Protein AF-A0A560W6C4-F1 (afdb_monomer_lite)

Structure (mmCIF, N/CA/C/O backbone):
data_AF-A0A560W6C4-F1
#
_entry.id   AF-A0A560W6C4-F1
#
loop_
_atom_site.group_PDB
_atom_site.id
_atom_site.type_symbol
_atom_site.label_atom_id
_atom_site.label_alt_id
_atom_site.label_comp_id
_atom_site.label_asym_id
_atom_site.label_entity_id
_atom_site.label_seq_id
_atom_site.pdbx_PDB_ins_code
_atom_site.Cartn_x
_atom_site.Cartn_y
_atom_site.Cartn_z
_atom_site.occupancy
_atom_site.B_iso_or_equiv
_atom_site.auth_seq_id
_atom_site.auth_comp_id
_atom_site.auth_asym_id
_atom_site.auth_atom_id
_atom_site.pdbx_PDB_model_num
ATOM 1 N N . MET A 1 1 ? 6.160 4.749 -17.575 1.00 45.62 1 MET A N 1
ATOM 2 C CA . MET A 1 1 ? 5.485 5.264 -16.365 1.00 45.62 1 MET A CA 1
ATOM 3 C C . MET A 1 1 ? 6.527 5.402 -15.266 1.00 45.62 1 MET A C 1
ATOM 5 O O . MET A 1 1 ? 7.299 4.459 -15.118 1.00 45.62 1 MET A O 1
ATOM 9 N N . PRO A 1 2 ? 6.632 6.543 -14.562 1.00 54.19 2 PRO A N 1
ATOM 10 C CA . PRO A 1 2 ? 7.484 6.626 -13.378 1.00 54.19 2 PRO A CA 1
ATOM 11 C C . PRO A 1 2 ? 6.978 5.629 -12.325 1.00 54.19 2 PRO A C 1
ATOM 13 O O . PRO A 1 2 ? 5.770 5.440 -12.186 1.00 54.19 2 PRO A O 1
ATOM 16 N N . ALA A 1 3 ? 7.896 4.946 -11.641 1.00 59.34 3 ALA A N 1
ATOM 17 C CA . ALA A 1 3 ? 7.547 4.000 -10.586 1.00 59.34 3 ALA A CA 1
ATOM 18 C C . ALA A 1 3 ? 6.774 4.721 -9.464 1.00 59.34 3 ALA A C 1
ATOM 20 O O . ALA A 1 3 ? 7.078 5.889 -9.200 1.00 59.34 3 ALA A O 1
ATOM 21 N N . PRO A 1 4 ? 5.811 4.060 -8.791 1.00 62.75 4 PRO A N 1
ATOM 22 C CA . PRO A 1 4 ? 5.125 4.670 -7.660 1.00 62.75 4 PRO A CA 1
ATOM 23 C C . PRO A 1 4 ? 6.171 5.042 -6.603 1.00 62.75 4 PRO A C 1
ATOM 25 O O . PRO A 1 4 ? 7.071 4.253 -6.308 1.00 62.75 4 PRO A O 1
ATOM 28 N N . ASP A 1 5 ? 6.071 6.249 -6.059 1.00 62.84 5 ASP A N 1
ATOM 29 C CA . ASP A 1 5 ? 7.026 6.913 -5.161 1.00 62.84 5 ASP A CA 1
ATOM 30 C C . ASP A 1 5 ? 7.435 6.082 -3.926 1.00 62.84 5 ASP A C 1
ATOM 32 O O . ASP A 1 5 ? 8.513 6.289 -3.364 1.00 62.84 5 ASP A O 1
ATOM 36 N N . GLY A 1 6 ? 6.634 5.082 -3.547 1.00 71.94 6 GLY A N 1
ATOM 37 C CA . GLY A 1 6 ? 6.976 4.109 -2.508 1.00 71.94 6 GLY A CA 1
ATOM 38 C C . GLY A 1 6 ? 8.035 3.068 -2.906 1.00 71.94 6 GLY A C 1
ATOM 39 O O . GLY A 1 6 ? 8.802 2.627 -2.051 1.00 71.94 6 GLY A O 1
ATOM 40 N N . TRP A 1 7 ? 8.133 2.686 -4.184 1.00 80.56 7 TRP A N 1
ATOM 41 C CA . TRP A 1 7 ? 8.975 1.563 -4.637 1.00 80.56 7 TRP A CA 1
ATOM 42 C C . TRP A 1 7 ? 10.447 1.936 -4.785 1.00 80.56 7 TRP A C 1
ATOM 44 O O . TRP A 1 7 ? 11.313 1.090 -4.584 1.00 80.56 7 TRP A O 1
ATOM 54 N N . THR A 1 8 ? 10.750 3.201 -5.074 1.00 72.19 8 THR A N 1
ATOM 55 C CA . THR A 1 8 ? 12.130 3.703 -5.222 1.00 72.19 8 THR A CA 1
ATOM 56 C C . THR A 1 8 ? 12.912 3.704 -3.905 1.00 72.19 8 THR A C 1
ATOM 58 O O . THR A 1 8 ? 14.140 3.734 -3.912 1.00 72.19 8 THR A O 1
ATOM 61 N N . LYS A 1 9 ? 12.215 3.632 -2.762 1.00 79.81 9 LYS A N 1
ATOM 62 C CA . LYS A 1 9 ? 12.822 3.488 -1.429 1.00 79.81 9 LYS A CA 1
ATOM 63 C C . LYS A 1 9 ? 13.211 2.037 -1.131 1.00 79.81 9 LYS A C 1
ATOM 65 O O . LYS A 1 9 ? 14.191 1.803 -0.434 1.00 79.81 9 LYS A O 1
ATOM 70 N N . THR A 1 10 ? 12.442 1.077 -1.643 1.00 80.94 10 THR A N 1
ATOM 71 C CA . THR A 1 10 ? 12.682 -0.364 -1.457 1.00 80.94 10 THR A CA 1
ATOM 72 C C . THR A 1 10 ? 13.640 -0.916 -2.513 1.00 80.94 10 THR A C 1
ATOM 74 O O . THR A 1 10 ? 14.501 -1.732 -2.195 1.00 80.94 10 THR A O 1
ATOM 77 N N . PHE A 1 11 ? 13.526 -0.444 -3.756 1.00 83.00 11 PHE A N 1
ATOM 78 C CA . PHE A 1 11 ? 14.371 -0.824 -4.885 1.00 83.00 11 PHE A CA 1
ATOM 79 C C . PHE A 1 11 ? 15.215 0.375 -5.313 1.00 83.00 11 PHE A C 1
ATOM 81 O O . PHE A 1 11 ? 14.749 1.265 -6.023 1.00 83.00 11 PHE A O 1
ATOM 88 N N . THR A 1 12 ? 16.465 0.388 -4.855 1.00 82.75 12 THR A N 1
ATOM 89 C CA . THR A 1 12 ? 17.415 1.487 -5.078 1.00 82.75 12 THR A CA 1
ATOM 90 C C . THR A 1 12 ? 17.965 1.527 -6.502 1.00 82.75 12 THR A C 1
ATOM 92 O O . 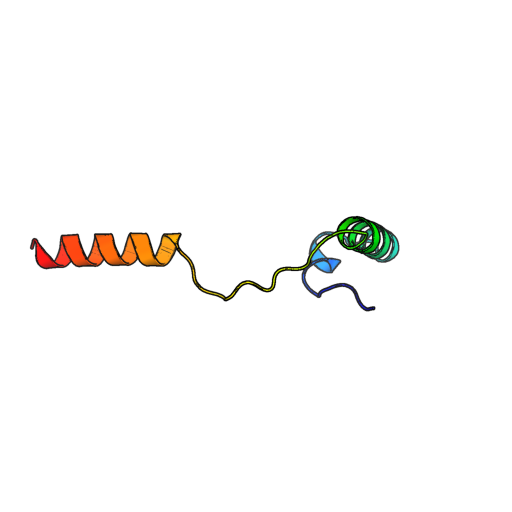THR A 1 12 ? 18.343 2.598 -6.970 1.00 82.75 12 THR A O 1
ATOM 95 N N . ASP A 1 13 ? 17.988 0.388 -7.204 1.00 89.06 13 ASP A N 1
ATOM 96 C CA . ASP A 1 13 ? 18.312 0.344 -8.629 1.00 89.06 13 ASP A CA 1
ATOM 97 C C . ASP A 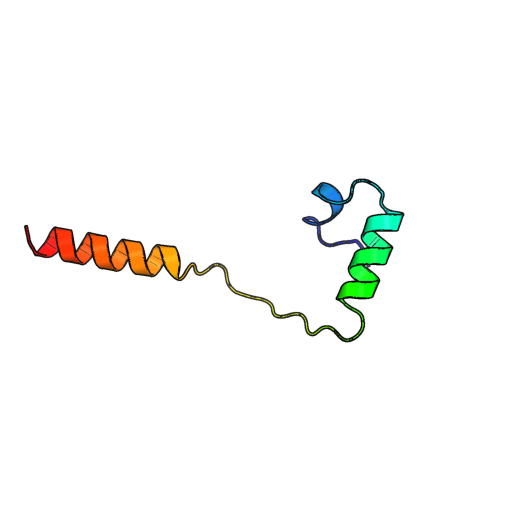1 13 ? 17.062 0.647 -9.485 1.00 89.06 13 ASP A C 1
ATOM 99 O O . ASP A 1 13 ? 16.066 -0.087 -9.413 1.00 89.06 13 ASP A O 1
ATOM 103 N N . PRO A 1 14 ? 17.092 1.695 -10.334 1.00 85.25 14 PRO A N 1
ATOM 104 C CA . PRO A 1 14 ? 15.935 2.095 -11.132 1.00 85.25 14 PRO A CA 1
ATOM 105 C C . PRO A 1 14 ? 15.478 1.047 -12.152 1.00 85.25 14 PRO A C 1
ATOM 107 O O . PRO A 1 14 ? 14.286 0.964 -12.456 1.00 85.25 14 PRO A O 1
ATOM 110 N N . ARG A 1 15 ? 16.404 0.247 -12.699 1.00 89.00 15 ARG A N 1
ATOM 111 C CA . ARG A 1 15 ? 16.080 -0.770 -13.712 1.00 89.00 15 ARG A CA 1
ATOM 112 C C . ARG A 1 15 ? 15.432 -1.991 -13.067 1.00 89.00 15 ARG A C 1
ATOM 114 O O . ARG A 1 15 ? 14.466 -2.522 -13.609 1.00 89.00 15 ARG A O 1
ATOM 121 N N . LEU A 1 16 ? 15.911 -2.384 -11.889 1.00 88.44 16 LEU A N 1
ATOM 122 C CA . LEU A 1 16 ? 15.332 -3.436 -11.063 1.00 88.44 16 LEU A CA 1
ATOM 123 C C . LEU A 1 16 ? 13.919 -3.068 -10.602 1.00 88.44 16 LEU A C 1
ATOM 125 O O . LEU A 1 16 ? 13.008 -3.882 -10.731 1.00 88.44 16 LEU A O 1
ATOM 129 N N . CYS A 1 17 ? 13.722 -1.833 -10.126 1.00 89.75 17 CYS A N 1
ATOM 130 C CA . CYS A 1 17 ? 12.404 -1.326 -9.740 1.00 89.75 17 CYS A CA 1
ATOM 131 C C . CYS A 1 17 ? 11.407 -1.431 -10.906 1.00 89.75 17 CYS A C 1
ATOM 133 O O . CYS A 1 17 ? 10.329 -2.004 -10.754 1.00 89.75 17 CYS A O 1
ATOM 135 N N . ALA A 1 18 ? 11.804 -0.961 -12.094 1.00 88.12 18 ALA A N 1
ATOM 136 C CA . ALA A 1 18 ? 10.967 -1.025 -13.288 1.00 88.12 18 ALA A CA 1
ATOM 137 C C . ALA A 1 18 ? 10.618 -2.469 -13.690 1.00 88.12 18 ALA A C 1
ATOM 139 O O . ALA A 1 18 ? 9.455 -2.751 -13.964 1.00 88.12 18 ALA A O 1
ATOM 140 N N . ALA A 1 19 ? 11.588 -3.389 -13.675 1.00 91.69 19 ALA A N 1
ATOM 141 C CA . ALA A 1 19 ? 11.361 -4.790 -14.037 1.00 91.69 19 ALA A CA 1
ATOM 142 C C . ALA A 1 19 ? 10.409 -5.513 -13.066 1.00 91.69 19 ALA A C 1
ATOM 144 O O . ALA A 1 19 ? 9.571 -6.311 -13.486 1.00 91.69 19 ALA A O 1
ATOM 145 N N . ILE A 1 20 ? 10.516 -5.228 -11.765 1.00 89.81 20 ILE A N 1
ATOM 146 C CA . ILE A 1 20 ? 9.645 -5.828 -10.746 1.00 89.81 20 ILE A CA 1
ATOM 147 C C . ILE A 1 20 ? 8.224 -5.271 -10.856 1.00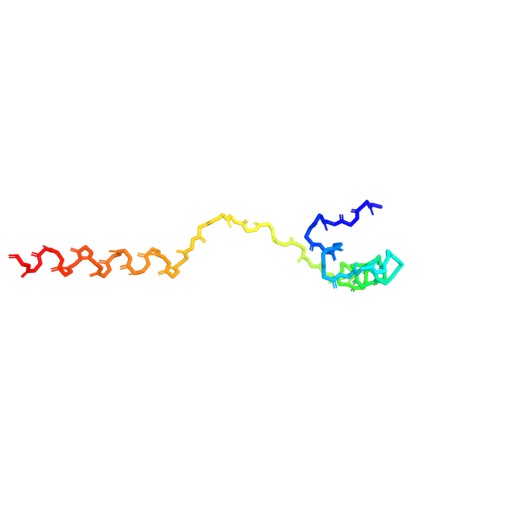 89.81 20 ILE A C 1
ATOM 149 O O . ILE A 1 20 ? 7.269 -6.047 -10.857 1.00 89.81 20 ILE A O 1
ATOM 153 N N . VAL A 1 21 ? 8.075 -3.947 -10.982 1.00 88.69 21 VAL A N 1
ATOM 154 C CA . VAL A 1 21 ? 6.760 -3.305 -11.147 1.00 88.69 21 VAL A CA 1
ATOM 155 C C . VAL A 1 21 ? 6.072 -3.803 -12.420 1.00 88.69 21 VAL A C 1
ATOM 157 O O . VAL A 1 21 ? 4.889 -4.140 -12.374 1.00 88.69 21 VAL A O 1
ATOM 160 N N . ASP A 1 22 ? 6.801 -3.921 -13.531 1.00 90.69 22 ASP A N 1
ATOM 161 C CA . ASP A 1 22 ? 6.282 -4.486 -14.782 1.00 90.69 22 ASP A CA 1
ATOM 162 C C . ASP A 1 22 ? 5.752 -5.912 -14.575 1.00 90.69 22 ASP A C 1
ATOM 164 O O . ASP A 1 22 ? 4.602 -6.207 -14.893 1.00 90.69 22 ASP A O 1
ATOM 168 N N . ARG A 1 23 ? 6.527 -6.784 -13.917 1.00 91.88 23 ARG A N 1
ATOM 169 C CA . ARG A 1 23 ? 6.100 -8.168 -13.683 1.00 91.88 23 ARG A CA 1
ATOM 170 C C . ARG A 1 23 ? 4.896 -8.292 -12.744 1.00 91.88 23 ARG A C 1
ATOM 172 O O . ARG A 1 23 ? 4.078 -9.184 -12.953 1.00 91.88 23 ARG A O 1
ATOM 179 N N . LEU A 1 24 ? 4.798 -7.449 -11.714 1.00 90.94 24 LEU A N 1
ATOM 180 C CA . LEU A 1 24 ? 3.671 -7.449 -10.769 1.00 90.94 24 LEU A CA 1
ATOM 181 C C . LEU A 1 24 ? 2.386 -6.887 -11.387 1.00 90.94 24 LEU A C 1
ATOM 183 O O . LEU A 1 24 ? 1.291 -7.309 -11.020 1.00 90.94 24 LEU A O 1
ATOM 187 N N . THR A 1 25 ? 2.519 -5.928 -12.305 1.00 90.50 25 THR A N 1
ATOM 188 C CA . THR A 1 25 ? 1.379 -5.322 -13.008 1.00 90.50 25 THR A CA 1
ATOM 189 C C . THR A 1 25 ? 0.948 -6.139 -14.222 1.00 90.50 25 THR A C 1
ATOM 191 O O . THR A 1 25 ? -0.223 -6.101 -14.601 1.00 90.50 25 THR A O 1
ATOM 194 N N . PHE A 1 26 ? 1.842 -6.946 -14.797 1.00 93.75 26 PHE A N 1
ATOM 195 C CA . PHE A 1 26 ? 1.500 -7.878 -15.861 1.00 93.75 26 PHE A CA 1
ATOM 196 C C . PHE A 1 26 ? 0.467 -8.908 -15.381 1.00 93.75 26 PHE A C 1
ATOM 198 O O . PHE A 1 26 ? 0.758 -9.768 -14.550 1.00 93.75 26 PHE A O 1
ATOM 205 N N . ASN A 1 27 ? -0.747 -8.834 -15.935 1.00 92.94 27 ASN A N 1
ATOM 206 C CA . ASN A 1 27 ? -1.893 -9.673 -15.566 1.00 92.94 27 ASN A CA 1
ATOM 207 C C . ASN A 1 27 ? -2.340 -9.537 -14.090 1.00 92.94 27 ASN A C 1
ATOM 209 O O . ASN A 1 27 ? -3.060 -10.394 -13.578 1.00 92.94 27 ASN A O 1
ATOM 213 N N . GLY A 1 28 ? -1.917 -8.470 -13.406 1.00 89.88 28 GLY A N 1
ATOM 214 C CA . GLY A 1 28 ? -2.377 -8.110 -12.069 1.00 89.88 28 GLY A CA 1
ATOM 215 C C . GLY A 1 28 ? -3.518 -7.094 -12.133 1.00 89.88 28 GLY A C 1
ATOM 216 O O . GLY A 1 28 ? -3.530 -6.210 -12.986 1.00 89.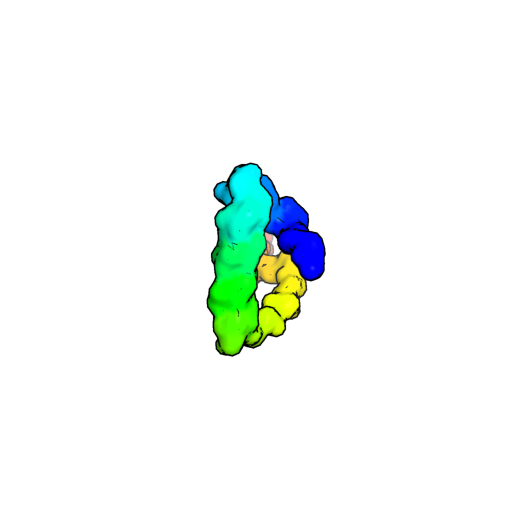88 28 GLY A O 1
ATOM 217 N N . THR A 1 29 ? -4.480 -7.190 -11.216 1.00 92.50 29 THR A N 1
ATOM 218 C CA . THR A 1 29 ? -5.503 -6.151 -11.028 1.00 92.50 29 THR A CA 1
ATOM 219 C C . THR A 1 29 ? -5.073 -5.226 -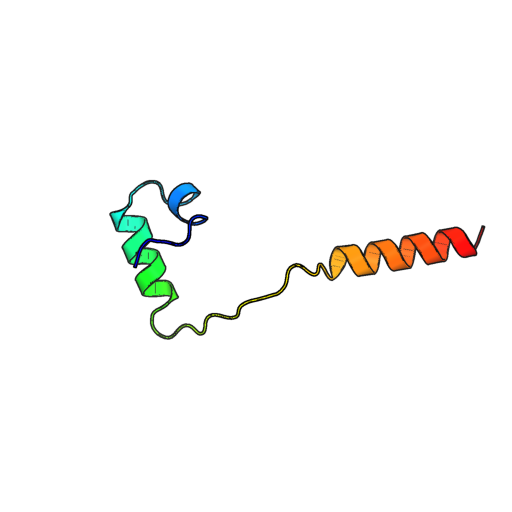9.898 1.00 92.50 29 THR A C 1
ATOM 221 O O . THR A 1 29 ? -4.858 -5.677 -8.774 1.00 92.50 29 THR A O 1
ATOM 224 N N . ILE A 1 30 ? -4.952 -3.931 -10.189 1.00 91.44 30 ILE A N 1
ATOM 225 C CA . ILE A 1 30 ? -4.662 -2.910 -9.177 1.00 91.44 30 ILE A CA 1
ATOM 226 C C . ILE A 1 30 ? -5.968 -2.559 -8.463 1.00 91.44 30 ILE A C 1
ATOM 228 O O . ILE A 1 30 ? -6.955 -2.213 -9.108 1.00 91.44 30 ILE A O 1
ATOM 232 N N . ILE A 1 31 ? -5.964 -2.652 -7.133 1.00 92.06 31 ILE A N 1
ATOM 233 C CA . ILE A 1 31 ? -7.090 -2.267 -6.278 1.00 92.06 31 ILE A CA 1
ATOM 234 C C . ILE A 1 31 ? -6.654 -1.055 -5.462 1.00 92.06 31 ILE A C 1
ATOM 236 O O . ILE A 1 31 ? -5.762 -1.158 -4.621 1.00 92.06 31 ILE A O 1
ATOM 240 N N . GLU A 1 32 ? -7.288 0.087 -5.701 1.00 90.56 32 GLU A N 1
ATOM 241 C CA . GLU A 1 32 ? -7.072 1.290 -4.902 1.00 90.56 32 GLU A CA 1
ATOM 242 C C . GLU A 1 32 ? -7.880 1.185 -3.607 1.00 90.56 32 GLU A C 1
ATOM 244 O O . GLU A 1 32 ? -9.107 1.286 -3.597 1.00 90.56 32 GLU A O 1
ATOM 249 N N . THR A 1 33 ? -7.194 0.926 -2.497 1.00 90.38 33 THR A N 1
ATOM 250 C CA . THR A 1 33 ? -7.821 0.891 -1.174 1.00 90.38 33 THR A CA 1
ATOM 251 C C . THR A 1 33 ? -7.861 2.288 -0.562 1.00 90.38 33 THR A C 1
ATOM 253 O O . THR A 1 33 ? -6.946 3.085 -0.761 1.00 90.38 33 THR A O 1
ATOM 256 N N . GLY A 1 34 ? -8.887 2.570 0.244 1.00 91.50 34 GLY A N 1
ATOM 257 C CA . GLY A 1 34 ? -8.929 3.779 1.068 1.00 91.50 34 GLY A CA 1
ATOM 258 C C . GLY A 1 34 ? -7.885 3.773 2.192 1.00 91.50 34 GLY A C 1
ATOM 259 O O . GLY A 1 34 ? -7.070 2.861 2.322 1.00 91.50 34 GLY A O 1
ATOM 260 N N . THR A 1 35 ? -7.936 4.789 3.047 1.00 93.62 35 THR A N 1
ATOM 261 C CA . THR A 1 35 ? -7.027 4.952 4.197 1.00 93.62 35 THR A CA 1
ATOM 262 C C . THR A 1 35 ? -7.577 4.359 5.496 1.00 93.62 35 THR A C 1
ATOM 264 O O . THR A 1 35 ? -6.963 4.503 6.555 1.00 93.62 35 THR A O 1
ATOM 267 N N . ASP A 1 36 ? -8.737 3.706 5.430 1.00 92.56 36 ASP A N 1
ATOM 268 C CA . ASP A 1 36 ? -9.423 3.200 6.609 1.00 92.56 36 ASP A CA 1
ATOM 269 C C . ASP A 1 36 ? -8.729 1.953 7.170 1.00 92.56 36 ASP A C 1
ATOM 271 O O . ASP A 1 36 ? -8.346 1.033 6.443 1.00 92.56 36 ASP A O 1
ATOM 275 N N . SER A 1 37 ? -8.549 1.926 8.490 1.00 92.88 37 SER A N 1
ATOM 276 C CA . SER A 1 37 ? -7.847 0.848 9.178 1.00 92.88 37 SER A CA 1
ATOM 277 C C . SER A 1 37 ? -8.826 0.048 10.020 1.00 92.88 37 SER A C 1
ATOM 279 O O . SER A 1 37 ? -9.215 0.461 11.114 1.00 92.88 37 SER A O 1
ATOM 281 N N . TYR A 1 38 ? -9.139 -1.162 9.548 1.00 93.25 38 TYR A N 1
ATOM 282 C CA . TYR A 1 38 ? -9.997 -2.107 10.265 1.00 93.25 38 TYR A CA 1
ATOM 283 C C . TYR A 1 38 ? -9.520 -2.351 11.704 1.00 93.25 38 TYR A C 1
ATOM 285 O O . TYR A 1 38 ? -10.302 -2.331 12.655 1.00 93.25 38 TYR A O 1
ATOM 293 N N . ARG A 1 39 ? -8.206 -2.544 11.880 1.00 93.56 39 ARG A N 1
ATOM 294 C CA . ARG A 1 39 ? -7.611 -2.789 13.201 1.00 93.56 39 ARG A CA 1
ATOM 295 C C . ARG A 1 39 ? -7.809 -1.594 14.125 1.00 93.56 39 ARG A C 1
ATOM 297 O O . ARG A 1 39 ? -8.172 -1.791 15.280 1.00 93.56 39 ARG A O 1
ATOM 304 N N . LEU A 1 40 ? -7.596 -0.377 13.623 1.00 93.50 40 LEU A N 1
ATOM 305 C CA . LEU A 1 40 ? -7.772 0.839 14.412 1.00 93.50 40 LEU A CA 1
ATOM 306 C C . LEU A 1 40 ? -9.236 1.019 14.830 1.00 93.50 40 LEU A C 1
ATOM 308 O O . LEU A 1 40 ? -9.500 1.251 16.010 1.00 93.50 40 LEU A O 1
ATOM 312 N N . ALA A 1 41 ? -10.176 0.850 13.897 1.00 93.00 41 ALA A N 1
ATOM 313 C CA . ALA A 1 41 ? -11.608 0.918 14.182 1.00 93.00 41 ALA A CA 1
ATOM 314 C C . ALA A 1 41 ? -12.017 -0.094 15.267 1.00 93.00 41 ALA A C 1
ATOM 316 O O . ALA A 1 41 ? -12.654 0.272 16.254 1.00 93.00 41 ALA A O 1
ATOM 317 N N . SER A 1 42 ? -11.554 -1.343 15.149 1.00 93.69 42 SER A N 1
ATOM 318 C CA . SER A 1 42 ? -11.809 -2.393 16.142 1.00 93.69 42 SER A CA 1
ATOM 319 C C . SER A 1 42 ? -11.223 -2.063 17.523 1.00 93.69 42 SER A C 1
ATOM 321 O O . SER A 1 42 ? -11.894 -2.250 18.539 1.00 93.69 42 SER A O 1
ATOM 323 N N . THR A 1 43 ? -9.998 -1.524 17.586 1.00 95.56 43 THR A N 1
ATOM 324 C CA . THR A 1 43 ? -9.399 -1.108 18.867 1.00 95.56 43 THR A CA 1
ATOM 325 C C . THR A 1 43 ? -10.141 0.055 19.516 1.00 95.56 43 THR A C 1
ATOM 327 O O . THR A 1 43 ? -10.315 0.049 20.732 1.00 95.56 43 THR A O 1
ATOM 330 N N . ARG A 1 44 ? -10.610 1.028 18.722 1.00 93.75 44 ARG A N 1
ATOM 331 C CA . ARG A 1 44 ? -11.378 2.173 19.226 1.00 93.75 44 ARG A CA 1
ATOM 332 C C . ARG A 1 44 ? -12.717 1.727 19.796 1.00 93.75 44 ARG A C 1
ATOM 334 O O . ARG A 1 44 ? -13.020 2.082 20.926 1.00 93.75 44 ARG A O 1
ATOM 341 N N . ALA A 1 45 ? -13.440 0.867 19.080 1.00 92.81 45 ALA A N 1
ATOM 342 C CA . ALA A 1 45 ? -14.707 0.317 19.555 1.00 92.81 45 ALA A CA 1
ATOM 343 C C . ALA A 1 45 ? -14.557 -0.401 20.911 1.00 92.81 45 ALA A C 1
ATOM 345 O O . ALA A 1 45 ? -15.351 -0.182 21.823 1.00 92.81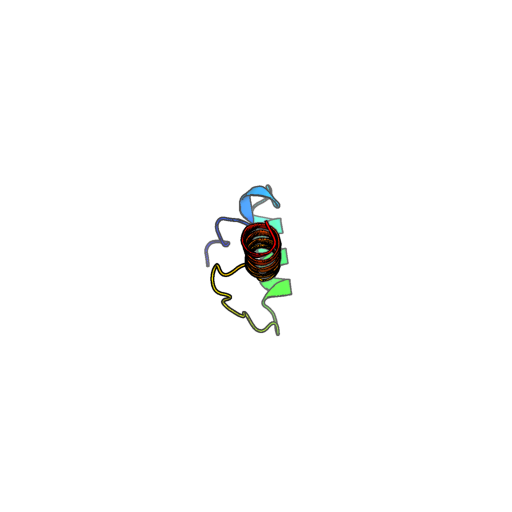 45 ALA A O 1
ATOM 346 N N . ARG A 1 46 ? -13.492 -1.198 21.084 1.00 92.19 46 ARG A N 1
ATOM 347 C CA . ARG A 1 46 ? -13.187 -1.848 22.372 1.00 92.19 46 ARG A CA 1
ATOM 348 C C . ARG A 1 46 ? -12.824 -0.861 23.482 1.00 92.19 46 ARG A C 1
ATOM 350 O O . ARG A 1 46 ? -13.213 -1.064 24.628 1.00 92.19 46 ARG A O 1
ATOM 357 N N . ALA A 1 47 ? -12.069 0.188 23.161 1.00 91.50 47 ALA A N 1
ATOM 358 C CA . ALA A 1 47 ? -11.726 1.224 24.132 1.00 91.50 47 ALA A CA 1
ATOM 359 C C . ALA A 1 47 ? -12.973 1.997 24.596 1.00 91.50 47 ALA A C 1
ATOM 361 O O . ALA A 1 47 ? -13.124 2.268 25.784 1.00 91.50 47 ALA A O 1
ATOM 362 N N . GLU A 1 48 ? -13.892 2.296 23.676 1.00 88.06 48 GLU A N 1
ATOM 363 C CA . GLU A 1 48 ? -15.168 2.954 23.971 1.00 88.06 48 GLU A CA 1
ATOM 364 C C . GLU A 1 48 ? -16.095 2.077 24.825 1.00 88.06 48 GLU A C 1
ATOM 366 O O . GLU A 1 48 ? -16.744 2.584 25.738 1.00 88.06 48 GLU A O 1
ATOM 371 N N . GLU A 1 49 ? -16.141 0.765 24.579 1.00 85.62 49 GLU A N 1
ATOM 372 C CA . GLU A 1 49 ? -16.886 -0.190 25.411 1.00 85.62 49 GLU A CA 1
ATOM 373 C C . GLU A 1 49 ? -16.341 -0.234 26.846 1.00 85.62 49 GLU A C 1
ATOM 375 O O . GLU A 1 49 ? -17.105 -0.121 27.805 1.00 85.62 49 GLU A O 1
ATOM 380 N N . SER A 1 50 ? -15.014 -0.294 27.003 1.00 82.94 50 SER A N 1
ATOM 381 C CA . SER A 1 50 ? -14.373 -0.258 28.322 1.00 82.94 50 SER A CA 1
ATOM 382 C C . SER A 1 50 ? -14.619 1.061 29.063 1.00 82.94 50 SER A C 1
ATOM 384 O O . SER A 1 50 ? -14.722 1.052 30.287 1.00 82.94 50 SER A O 1
ATOM 386 N N . ALA A 1 51 ? -14.718 2.181 28.340 1.00 78.75 51 ALA A N 1
ATOM 387 C CA . ALA A 1 51 ? -14.997 3.493 28.919 1.00 78.75 51 ALA A CA 1
ATOM 388 C C . ALA A 1 51 ? -16.461 3.660 29.356 1.00 78.75 51 ALA A C 1
ATOM 390 O O . ALA A 1 51 ? -16.725 4.414 30.282 1.00 78.75 51 ALA A O 1
ATOM 391 N N . LYS A 1 52 ? -17.410 2.966 28.710 1.00 71.94 52 LYS A N 1
ATOM 392 C CA . LYS A 1 52 ? -18.834 2.967 29.099 1.00 71.94 52 LYS A CA 1
ATOM 393 C C . LYS A 1 52 ? -19.152 2.027 30.261 1.00 71.94 52 LYS A C 1
ATOM 395 O O . LYS A 1 52 ? -20.188 2.185 30.896 1.00 71.94 52 LYS A O 1
ATOM 400 N N . ALA A 1 53 ? -18.313 1.020 30.485 1.00 69.06 53 ALA A N 1
ATOM 401 C CA . ALA A 1 53 ? -18.460 0.068 31.583 1.00 69.06 53 ALA A CA 1
ATOM 402 C C . ALA A 1 53 ? -17.882 0.578 32.920 1.00 69.06 53 ALA A C 1
ATOM 404 O O . ALA A 1 53 ? -18.027 -0.105 33.933 1.00 69.06 53 ALA A O 1
ATOM 405 N N . SER A 1 54 ? -17.215 1.739 32.911 1.00 57.84 54 SER A N 1
ATOM 406 C CA . SER A 1 54 ? -16.698 2.447 34.094 1.00 57.84 54 SER A CA 1
ATOM 407 C C . SER A 1 54 ? -17.592 3.629 34.448 1.00 57.84 54 SER A C 1
ATOM 409 O O . SER A 1 54 ? -17.704 3.919 35.658 1.00 57.84 54 SER A O 1
#

Radius of gyration: 19.3 Å; chains: 1; bounding box: 37×17×50 Å

Foldseek 3Di:
DQQPPVQCVVPVDRVVSVVVVVVCPVVHDDDDDDPDDPVVVVVVVVVVVVVVVD

Sequence (54 aa):
MPAPDGWTKTFTDPRLCAAIVDRLTFNGTIIETGTDSYRLASTRARAEESAKAS

Secondary structure (DSSP, 8-state):
-PPPTTHHHH--SHHHHHHHHHHHHTTPPP----S--HHHHHHHHHHHHHHH--

pLDDT: mean 84.65, std 11.68, range [45.62, 95.56]